Protein AF-A0A822E488-F1 (afdb_monomer_lite)

Secondary structure (DSSP, 8-state):
---EEE-HHHHHTTS-TTTT-GGGTT-HHHHHHTT-TT--HHHHTTT-SSTT-EEEEEEPPTTS--B--TT-SEEE-HHHHHHHHHHHHH---TT--

Radius of gyration: 14.34 Å; chains: 1; bounding box: 38×32×28 Å

Structure (mmCIF, N/CA/C/O backbone):
data_AF-A0A822E488-F1
#
_entry.id   AF-A0A822E488-F1
#
loop_
_atom_site.group_PDB
_atom_site.id
_atom_site.type_symbol
_atom_site.label_atom_id
_atom_site.label_alt_id
_atom_site.label_comp_id
_atom_site.label_asym_id
_atom_site.label_entity_id
_atom_site.label_seq_id
_atom_site.pdbx_PDB_ins_code
_atom_site.Cartn_x
_atom_site.Cartn_y
_atom_site.Cartn_z
_atom_site.occupancy
_atom_site.B_iso_or_equiv
_atom_site.auth_seq_id
_atom_site.auth_comp_id
_atom_site.auth_asym_id
_atom_site.auth_atom_id
_atom_site.pdbx_PDB_model_num
ATOM 1 N N . ASN A 1 1 ? -3.844 3.857 15.406 1.00 69.25 1 ASN A N 1
ATOM 2 C CA . ASN A 1 1 ? -4.523 3.926 14.099 1.00 69.25 1 ASN A CA 1
ATOM 3 C C . ASN A 1 1 ? -4.578 2.539 13.498 1.00 69.25 1 ASN A C 1
ATOM 5 O O . ASN A 1 1 ? -3.611 1.816 13.672 1.00 69.25 1 ASN A O 1
ATOM 9 N N . SER A 1 2 ? -5.689 2.157 12.869 1.00 84.88 2 SER A N 1
ATOM 10 C CA . SER A 1 2 ? -5.886 0.816 12.271 1.00 84.88 2 SER A CA 1
ATOM 11 C C . SER A 1 2 ? -5.553 0.772 10.773 1.00 84.88 2 SER A C 1
ATOM 13 O O . SER A 1 2 ? -5.836 -0.214 10.101 1.00 84.88 2 SER A O 1
ATOM 15 N N . SER A 1 3 ? -4.995 1.861 10.242 1.00 90.19 3 SER A N 1
ATOM 16 C CA . SER A 1 3 ? -4.512 1.963 8.867 1.00 90.19 3 SER A CA 1
ATOM 17 C C . SER A 1 3 ? -3.074 1.437 8.756 1.00 90.19 3 SER A C 1
ATOM 19 O O . SER A 1 3 ? -2.293 1.542 9.704 1.00 90.19 3 SER A O 1
ATOM 21 N N . VAL A 1 4 ? -2.715 0.913 7.586 1.00 92.56 4 VAL A N 1
ATOM 22 C CA . VAL A 1 4 ? -1.383 0.403 7.237 1.00 92.56 4 VAL A CA 1
ATOM 23 C C . VAL A 1 4 ? -0.881 1.142 6.004 1.00 92.56 4 VAL A C 1
ATOM 25 O O . VAL A 1 4 ? -1.589 1.223 4.999 1.00 92.56 4 VAL A O 1
ATOM 28 N N . TYR A 1 5 ? 0.349 1.643 6.072 1.00 91.50 5 TYR A N 1
ATOM 29 C CA . TYR A 1 5 ? 0.988 2.435 5.022 1.00 91.50 5 TYR A CA 1
ATOM 30 C C . TYR A 1 5 ? 2.255 1.751 4.508 1.00 91.50 5 TYR A C 1
AT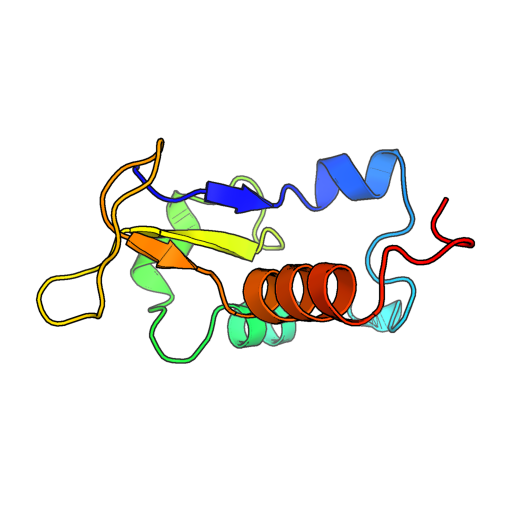OM 32 O O . TYR A 1 5 ? 2.952 1.072 5.266 1.00 91.50 5 TYR A O 1
ATOM 40 N N . PHE A 1 6 ? 2.551 1.943 3.227 1.00 91.38 6 PHE A N 1
ATOM 41 C CA . PHE A 1 6 ? 3.794 1.519 2.601 1.00 91.38 6 PHE A CA 1
ATOM 42 C C . PHE A 1 6 ? 4.877 2.580 2.821 1.00 91.38 6 PHE A C 1
ATOM 44 O O . PHE A 1 6 ? 4.694 3.735 2.446 1.00 91.38 6 PHE A O 1
ATOM 51 N N . ASP A 1 7 ? 5.999 2.178 3.420 1.00 91.69 7 ASP A N 1
ATOM 52 C CA . ASP A 1 7 ? 7.131 3.062 3.723 1.00 91.69 7 ASP A CA 1
ATOM 53 C C . ASP A 1 7 ? 8.033 3.208 2.491 1.00 91.69 7 ASP A C 1
ATOM 55 O O . ASP A 1 7 ? 8.882 2.358 2.195 1.00 91.69 7 ASP A O 1
ATOM 59 N N . THR A 1 8 ? 7.814 4.293 1.756 1.00 89.38 8 THR A N 1
ATOM 60 C CA . THR A 1 8 ? 8.486 4.554 0.475 1.00 89.38 8 THR A CA 1
ATOM 61 C C . THR A 1 8 ? 9.971 4.853 0.642 1.00 89.38 8 THR A C 1
ATOM 63 O O . THR A 1 8 ? 10.786 4.392 -0.156 1.00 89.38 8 THR A O 1
ATOM 66 N N . ILE A 1 9 ? 10.350 5.545 1.719 1.00 89.44 9 ILE A N 1
ATOM 67 C CA . ILE A 1 9 ? 11.748 5.865 2.024 1.00 89.44 9 ILE A CA 1
ATOM 68 C C . ILE A 1 9 ? 12.521 4.600 2.387 1.00 89.44 9 ILE A C 1
ATOM 70 O O . ILE A 1 9 ? 13.646 4.406 1.924 1.00 89.44 9 ILE A O 1
ATOM 74 N N . LYS A 1 10 ? 11.935 3.711 3.197 1.00 92.44 10 LYS A N 1
ATOM 75 C CA . LYS A 1 10 ? 12.564 2.429 3.526 1.00 92.44 10 LYS A CA 1
ATOM 76 C C . LYS A 1 10 ? 12.739 1.563 2.282 1.00 92.44 10 LYS A C 1
ATOM 78 O O . LYS A 1 10 ? 13.807 0.977 2.123 1.00 92.44 10 LYS A O 1
ATOM 83 N N . PHE A 1 11 ? 11.732 1.504 1.411 1.00 91.19 11 PHE A N 1
ATOM 84 C CA . PHE A 1 11 ? 11.826 0.753 0.162 1.00 91.19 11 PHE A CA 1
ATOM 85 C C . PHE A 1 11 ? 12.902 1.334 -0.763 1.00 91.19 11 PHE A C 1
ATOM 87 O O . PHE A 1 11 ? 13.730 0.584 -1.269 1.00 91.19 11 PHE A O 1
ATOM 94 N N . HIS A 1 12 ? 12.972 2.664 -0.894 1.00 89.69 12 HIS A N 1
ATOM 95 C CA . HIS A 1 12 ? 13.959 3.332 -1.745 1.00 89.69 12 HIS A CA 1
ATOM 96 C C . HIS A 1 12 ? 15.423 3.061 -1.334 1.00 89.69 12 HIS A C 1
ATOM 98 O O . HIS A 1 12 ? 16.324 3.069 -2.165 1.00 89.69 12 HIS A O 1
ATOM 104 N N . LYS A 1 13 ? 15.685 2.778 -0.049 1.00 90.50 13 LYS A N 1
ATOM 105 C CA . LYS A 1 13 ? 17.038 2.431 0.431 1.00 90.50 13 LYS A CA 1
ATOM 106 C C . LYS A 1 13 ? 17.557 1.095 -0.107 1.00 90.50 13 LYS A C 1
ATOM 108 O O . LYS A 1 13 ? 18.765 0.892 -0.117 1.00 90.50 13 LYS A O 1
ATOM 113 N N . GLN A 1 14 ? 16.661 0.177 -0.465 1.00 90.62 14 GLN A N 1
ATOM 114 C CA . GLN A 1 14 ? 17.004 -1.176 -0.924 1.00 90.62 14 GLN A CA 1
ATOM 115 C C . GLN A 1 14 ? 16.604 -1.419 -2.385 1.00 90.62 14 GLN A C 1
ATOM 117 O O . GLN A 1 14 ? 17.142 -2.320 -3.018 1.00 90.62 14 GLN A O 1
ATOM 122 N N . HIS A 1 15 ? 15.698 -0.605 -2.927 1.00 89.12 15 HIS A N 1
ATOM 123 C CA . HIS A 1 15 ? 15.130 -0.747 -4.264 1.00 89.12 15 HIS A CA 1
ATOM 124 C C . HIS A 1 15 ? 14.964 0.619 -4.937 1.00 89.12 15 HIS A C 1
ATOM 126 O O . HIS A 1 15 ? 14.825 1.644 -4.279 1.00 89.12 15 HIS A O 1
ATOM 132 N N . SER A 1 16 ? 14.877 0.659 -6.265 1.00 87.25 16 SER A N 1
ATOM 133 C CA . SER A 1 16 ? 14.597 1.903 -6.994 1.00 87.25 16 SER A CA 1
ATOM 134 C C . SER A 1 16 ? 13.094 2.217 -7.015 1.00 87.25 16 SER A C 1
ATOM 136 O O . SER A 1 16 ? 12.376 1.819 -7.933 1.00 87.25 16 SER A O 1
ATOM 138 N N . TYR A 1 17 ? 12.599 2.931 -6.000 1.00 86.69 17 TYR A N 1
ATOM 139 C CA . TYR A 1 17 ? 11.232 3.478 -6.017 1.00 86.69 17 TYR A CA 1
ATOM 140 C C . TYR A 1 17 ? 11.070 4.556 -7.104 1.00 86.69 17 TYR A C 1
ATOM 142 O O . TYR A 1 17 ? 12.010 5.305 -7.351 1.00 86.69 17 TYR A O 1
ATOM 150 N N . ALA A 1 18 ? 9.888 4.629 -7.728 1.00 86.62 18 ALA A N 1
ATOM 151 C CA . ALA A 1 18 ? 9.584 5.479 -8.890 1.00 86.62 18 ALA A CA 1
ATOM 152 C C . ALA A 1 18 ? 10.385 5.154 -10.176 1.00 86.62 18 ALA A C 1
ATOM 154 O O . ALA A 1 18 ? 10.505 5.989 -11.062 1.00 86.62 18 ALA A O 1
ATOM 155 N N . LYS A 1 19 ? 10.879 3.914 -10.340 1.00 88.44 19 LYS A N 1
ATOM 156 C CA . LYS A 1 19 ? 11.643 3.482 -11.534 1.00 88.44 19 LYS A CA 1
ATOM 157 C C . LYS A 1 19 ? 10.928 3.715 -12.876 1.00 88.44 19 LYS A C 1
ATOM 159 O O . LYS A 1 19 ? 11.600 3.942 -13.875 1.00 88.44 19 LYS A O 1
ATOM 164 N N . LEU A 1 20 ? 9.598 3.609 -12.912 1.00 87.75 20 LEU A N 1
ATOM 165 C CA . LEU A 1 20 ? 8.810 3.781 -14.141 1.00 87.75 20 LEU A CA 1
ATOM 166 C C . LEU A 1 20 ? 8.601 5.251 -14.523 1.00 87.75 20 LEU A C 1
ATOM 168 O O . LEU A 1 20 ? 8.449 5.548 -15.701 1.00 87.75 20 LEU A O 1
ATOM 172 N N . GLU A 1 21 ? 8.613 6.153 -13.544 1.00 88.06 21 GLU A N 1
ATOM 173 C CA . GLU A 1 21 ? 8.450 7.592 -13.758 1.00 88.06 21 GLU A CA 1
ATOM 174 C C . GLU A 1 21 ? 9.329 8.350 -12.746 1.00 88.06 21 GLU A C 1
ATOM 176 O O . GLU A 1 21 ? 8.838 8.816 -11.714 1.00 88.06 21 GLU A O 1
ATOM 181 N N . PRO A 1 22 ? 10.652 8.429 -12.992 1.00 85.25 22 PRO A N 1
ATOM 182 C CA . PRO A 1 22 ? 11.604 8.964 -12.016 1.00 85.25 22 PRO A CA 1
ATOM 183 C C . PRO A 1 22 ? 11.325 10.419 -11.625 1.00 85.25 22 PRO A C 1
ATOM 185 O O . PRO A 1 22 ? 11.527 10.795 -10.472 1.00 85.25 22 PRO A O 1
ATOM 188 N N . ASP A 1 23 ? 10.793 11.211 -12.558 1.00 84.31 23 ASP A N 1
ATOM 189 C CA . ASP A 1 23 ? 10.476 12.628 -12.356 1.00 84.31 23 ASP A CA 1
ATOM 190 C C . ASP A 1 23 ? 9.326 12.856 -11.357 1.00 84.31 23 ASP A C 1
ATOM 192 O O . ASP A 1 23 ? 9.166 13.959 -10.839 1.00 84.31 23 ASP A O 1
ATOM 196 N N . ARG A 1 24 ? 8.536 11.818 -11.040 1.00 79.12 24 ARG A N 1
ATOM 197 C CA . ARG A 1 24 ? 7.458 11.885 -10.034 1.00 79.12 24 ARG A CA 1
ATOM 198 C C . ARG A 1 24 ? 7.924 11.614 -8.617 1.00 79.12 24 ARG A C 1
ATOM 200 O O . ARG A 1 24 ? 7.120 11.639 -7.684 1.00 79.12 24 ARG A O 1
ATOM 207 N N . MET A 1 25 ? 9.204 11.318 -8.422 1.00 78.38 25 MET A N 1
ATOM 208 C CA . MET A 1 25 ? 9.731 11.077 -7.092 1.00 78.38 25 MET A CA 1
ATOM 209 C C . MET A 1 25 ? 9.581 12.342 -6.230 1.00 78.38 25 MET A C 1
ATOM 211 O O . MET A 1 25 ? 10.219 13.358 -6.482 1.00 78.38 25 MET A O 1
ATOM 215 N N . GLY A 1 26 ? 8.734 12.278 -5.201 1.00 75.19 26 GLY A N 1
ATOM 216 C CA . GLY A 1 26 ? 8.444 13.430 -4.341 1.00 75.19 26 GLY A CA 1
ATOM 217 C C . GLY A 1 26 ? 7.350 14.369 -4.863 1.00 75.19 26 GLY A C 1
ATOM 218 O O . GLY A 1 26 ? 7.093 15.387 -4.225 1.00 75.19 26 GLY A O 1
ATOM 219 N N . ASP A 1 27 ? 6.668 14.036 -5.965 1.00 82.00 27 ASP A N 1
ATOM 220 C CA . ASP A 1 27 ? 5.472 14.756 -6.418 1.00 82.00 27 ASP A CA 1
ATOM 221 C C . ASP A 1 27 ? 4.275 14.409 -5.516 1.00 82.00 27 ASP A C 1
ATOM 223 O O . ASP A 1 27 ? 3.530 13.450 -5.735 1.00 82.00 27 ASP A O 1
ATOM 227 N N . ILE A 1 28 ? 4.107 15.197 -4.452 1.00 75.31 28 ILE A N 1
ATOM 228 C CA . ILE A 1 28 ? 3.067 15.002 -3.432 1.00 75.31 28 ILE A CA 1
ATOM 229 C C . ILE A 1 28 ? 1.659 15.066 -4.045 1.00 75.31 28 ILE A C 1
ATOM 231 O O . ILE A 1 28 ? 0.755 14.380 -3.564 1.00 75.31 28 ILE A O 1
ATOM 235 N N . ALA A 1 29 ? 1.457 15.852 -5.108 1.00 73.75 29 ALA A N 1
ATOM 236 C CA . ALA A 1 29 ? 0.152 15.990 -5.745 1.00 73.75 29 ALA A CA 1
ATOM 237 C C . ALA A 1 29 ? -0.246 14.695 -6.465 1.00 73.75 29 ALA A C 1
ATOM 239 O O . ALA A 1 29 ? -1.334 14.171 -6.220 1.00 73.75 29 ALA A O 1
ATOM 240 N N . ALA A 1 30 ? 0.663 14.133 -7.267 1.00 72.75 30 ALA A N 1
ATOM 241 C CA . ALA A 1 30 ? 0.449 12.846 -7.928 1.00 72.75 30 ALA A CA 1
ATOM 242 C C . ALA A 1 30 ? 0.252 11.703 -6.913 1.00 72.75 30 ALA A C 1
ATOM 244 O O . ALA A 1 30 ? -0.609 10.840 -7.078 1.00 72.75 30 ALA A O 1
ATOM 245 N N . LEU A 1 31 ? 1.004 11.722 -5.809 1.00 69.50 31 LEU A N 1
ATOM 246 C CA . LEU A 1 31 ? 0.898 10.711 -4.751 1.00 69.50 31 LEU A CA 1
ATOM 247 C C . LEU A 1 31 ? -0.413 10.817 -3.959 1.00 69.50 31 LEU A C 1
ATOM 249 O O . LEU A 1 31 ? -0.939 9.801 -3.504 1.00 69.50 31 LEU A O 1
ATOM 253 N N . SER A 1 32 ? -0.969 12.023 -3.818 1.00 69.62 32 SER A N 1
ATOM 254 C CA . SER A 1 32 ? -2.270 12.229 -3.177 1.00 69.62 32 SER A CA 1
ATOM 255 C C . SER A 1 32 ? -3.429 11.675 -4.010 1.00 69.62 32 SER A C 1
ATOM 257 O O . SER A 1 32 ? -4.434 11.262 -3.433 1.00 69.62 32 SER A O 1
ATOM 259 N N . GLU A 1 33 ? -3.313 11.661 -5.338 1.00 69.44 33 GLU A N 1
ATOM 260 C CA . GLU A 1 33 ? -4.319 11.073 -6.231 1.00 69.44 33 GLU A CA 1
ATOM 261 C C . GLU A 1 33 ? -4.386 9.544 -6.074 1.00 69.44 33 GLU A C 1
ATOM 263 O O . GLU A 1 33 ? -5.469 8.953 -6.060 1.00 69.44 33 GLU A O 1
ATOM 268 N N . GLY A 1 34 ? -3.230 8.912 -5.842 1.00 66.69 34 GLY A N 1
ATOM 269 C CA . GLY A 1 34 ? -3.094 7.468 -5.633 1.00 66.69 34 GLY A CA 1
ATOM 270 C C . GLY A 1 34 ? -3.781 6.914 -4.376 1.00 66.69 34 GLY A C 1
ATOM 271 O O . GLY A 1 34 ? -3.973 5.704 -4.245 1.00 66.69 34 GLY A O 1
ATOM 272 N N . GLU A 1 35 ? -4.213 7.771 -3.446 1.00 73.62 35 GLU A N 1
ATOM 273 C CA . GLU A 1 35 ? -4.970 7.333 -2.267 1.00 73.62 35 GLU A CA 1
ATOM 274 C C . GLU A 1 35 ? -6.438 6.981 -2.577 1.00 73.62 35 GLU A C 1
ATOM 276 O O . GLU A 1 35 ? -7.066 6.244 -1.810 1.00 73.62 35 GLU A O 1
ATOM 281 N N . GLY A 1 36 ? -6.961 7.436 -3.721 1.00 72.88 36 GLY A N 1
ATOM 282 C CA . GLY A 1 36 ? -8.323 7.176 -4.190 1.00 72.88 36 GLY A CA 1
ATOM 283 C C . GLY A 1 36 ? -9.381 8.155 -3.661 1.00 72.88 36 GLY A C 1
ATOM 284 O O . GLY A 1 36 ? -9.230 8.814 -2.640 1.00 72.88 36 GLY A O 1
ATOM 285 N N . ALA A 1 37 ? -10.529 8.242 -4.338 1.00 71.19 37 ALA A N 1
ATOM 286 C CA . ALA A 1 37 ? -11.542 9.278 -4.073 1.00 71.19 37 ALA A CA 1
ATOM 287 C C . ALA A 1 37 ? -12.157 9.258 -2.655 1.00 71.19 37 ALA A C 1
ATOM 289 O O . ALA A 1 37 ? -12.699 10.257 -2.187 1.00 71.19 37 ALA A O 1
ATOM 290 N N . LEU A 1 38 ? -12.080 8.123 -1.951 1.00 67.00 38 LEU A N 1
ATOM 291 C CA . LEU A 1 38 ? -12.639 7.964 -0.603 1.00 67.00 38 LEU A CA 1
ATOM 292 C C . LEU A 1 38 ? -11.697 8.473 0.502 1.00 67.00 38 LEU A C 1
ATOM 294 O O . LEU A 1 38 ? -12.012 8.392 1.694 1.00 67.00 38 LEU A O 1
ATOM 298 N N . THR A 1 39 ? -10.508 8.967 0.154 1.00 64.62 39 THR A N 1
ATOM 299 C CA . THR A 1 39 ? -9.535 9.472 1.120 1.00 64.62 39 THR A CA 1
ATOM 300 C C . THR A 1 39 ? -9.541 10.992 1.184 1.00 64.62 39 THR A C 1
ATOM 302 O O . THR A 1 39 ? -9.235 11.681 0.223 1.00 64.62 39 THR A O 1
ATOM 305 N N . THR A 1 40 ? -9.867 11.531 2.357 1.00 62.94 40 THR A N 1
ATOM 306 C CA . THR A 1 40 ? -9.80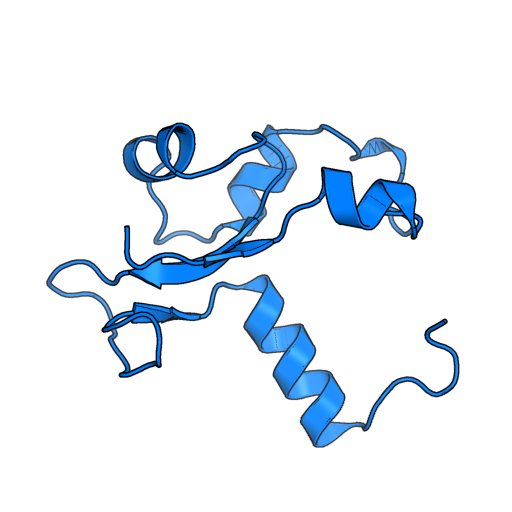6 12.971 2.631 1.00 62.94 40 THR A CA 1
ATOM 307 C C . THR A 1 40 ? -8.427 13.351 3.170 1.00 62.94 40 THR A C 1
ATOM 309 O O . THR A 1 40 ? -8.003 12.764 4.170 1.00 62.94 40 THR A O 1
ATOM 312 N N . ALA A 1 41 ? -7.784 14.368 2.580 1.00 58.31 41 ALA A N 1
ATOM 313 C CA . ALA A 1 41 ? -6.442 14.851 2.943 1.00 58.31 41 ALA A CA 1
ATOM 314 C C . ALA A 1 41 ? -6.260 15.106 4.454 1.00 58.31 41 ALA A C 1
ATOM 316 O O . ALA A 1 41 ? -5.222 14.801 5.030 1.00 58.31 41 ALA A O 1
ATOM 317 N N . SER A 1 42 ? -7.311 15.567 5.143 1.00 49.22 42 SER A N 1
ATOM 318 C CA . SER A 1 42 ? -7.283 15.839 6.589 1.00 49.22 42 SER A CA 1
ATOM 319 C C . SER A 1 42 ? -7.054 14.605 7.479 1.00 49.22 42 SER A C 1
ATOM 321 O O . SER A 1 42 ? -6.728 14.776 8.654 1.00 49.22 42 SER A O 1
ATOM 323 N N . THR A 1 43 ? -7.266 13.378 6.987 1.00 54.22 43 THR A N 1
ATOM 324 C CA . THR A 1 43 ? -7.140 12.154 7.805 1.00 54.22 43 THR A CA 1
ATOM 325 C C . THR A 1 43 ? -5.789 11.463 7.625 1.00 54.22 43 THR A C 1
ATOM 327 O O . THR A 1 43 ? -5.429 10.648 8.458 1.00 54.22 43 THR A O 1
ATOM 330 N N . THR A 1 44 ? -5.030 11.760 6.568 1.00 59.81 44 THR A N 1
ATOM 331 C CA . THR A 1 44 ? -3.838 10.977 6.203 1.00 59.81 44 THR A CA 1
ATOM 332 C C . THR A 1 44 ? -2.519 11.630 6.608 1.00 59.81 44 THR A C 1
ATOM 334 O O . THR A 1 44 ? -1.588 10.914 6.974 1.00 59.81 44 THR A O 1
ATOM 337 N N . SER A 1 45 ? -2.441 12.962 6.679 1.00 61.03 45 SER A N 1
ATOM 338 C CA . SER A 1 45 ? -1.181 13.683 6.944 1.00 61.03 45 SER A CA 1
ATOM 339 C C . SER A 1 45 ? -0.551 13.392 8.313 1.00 61.03 45 SER A C 1
ATOM 341 O O . SER A 1 45 ? 0.658 13.510 8.462 1.00 61.03 45 SER A O 1
ATOM 343 N N . LYS A 1 46 ? -1.347 13.013 9.324 1.00 70.88 46 LYS A N 1
ATOM 344 C CA . LYS A 1 46 ? -0.846 12.702 10.681 1.00 70.88 46 LYS A CA 1
ATOM 345 C C . LYS A 1 46 ? -0.517 11.222 10.900 1.00 70.88 46 LYS A C 1
ATOM 347 O O . LYS A 1 46 ? 0.049 10.882 11.934 1.00 70.88 46 LYS A O 1
ATOM 352 N N . GLU A 1 47 ? -0.928 10.339 9.990 1.00 80.00 47 GLU A N 1
ATOM 353 C CA . GLU A 1 47 ? -0.754 8.884 10.142 1.00 80.00 47 GLU A CA 1
ATOM 354 C C . GLU A 1 47 ? 0.488 8.367 9.416 1.00 80.00 47 GLU A C 1
ATOM 356 O O . GLU A 1 47 ? 1.072 7.362 9.825 1.00 80.00 47 GLU A O 1
ATOM 361 N N . LYS A 1 48 ? 0.877 9.053 8.341 1.00 84.75 48 LYS A N 1
ATOM 362 C CA . LYS A 1 48 ? 2.049 8.721 7.541 1.00 84.75 48 LYS A CA 1
ATOM 363 C C . LYS A 1 48 ? 3.335 9.152 8.236 1.00 84.75 48 LYS A C 1
ATOM 365 O O . LYS A 1 48 ? 3.361 10.160 8.939 1.00 84.75 48 LYS A O 1
ATOM 370 N N . ARG A 1 49 ? 4.419 8.410 7.996 1.00 87.00 49 ARG A N 1
ATOM 371 C CA . ARG A 1 49 ? 5.765 8.836 8.411 1.00 87.00 49 ARG A CA 1
ATOM 372 C C . ARG A 1 49 ? 6.359 9.813 7.410 1.00 87.00 49 ARG A C 1
ATOM 374 O O . ARG A 1 49 ? 7.026 10.753 7.821 1.00 87.00 49 ARG A O 1
ATOM 381 N N . ASN A 1 50 ? 6.088 9.593 6.125 1.00 85.56 50 ASN A N 1
ATOM 382 C CA . ASN A 1 50 ? 6.498 10.465 5.033 1.00 85.56 50 ASN A CA 1
ATOM 383 C C . ASN A 1 50 ? 5.290 10.818 4.166 1.00 85.56 50 ASN A C 1
ATOM 385 O O . ASN A 1 50 ? 4.393 10.002 3.974 1.00 85.56 50 ASN A O 1
ATOM 389 N N . GLU A 1 51 ? 5.284 12.008 3.573 1.00 83.00 51 GLU A N 1
ATOM 390 C CA . GLU A 1 51 ? 4.180 12.461 2.713 1.00 83.00 51 GLU A CA 1
ATOM 391 C C . GLU A 1 51 ? 3.976 11.554 1.491 1.00 83.00 51 GLU A C 1
ATOM 393 O O . GLU A 1 51 ? 2.845 11.372 1.035 1.00 83.00 51 GLU A O 1
ATOM 398 N N . CYS A 1 52 ? 5.060 10.916 1.037 1.00 83.38 52 CYS A N 1
ATOM 399 C CA . CYS A 1 52 ? 5.071 9.979 -0.082 1.00 83.38 52 CYS A CA 1
ATOM 400 C C . CYS A 1 52 ? 4.519 8.585 0.247 1.00 83.38 52 CYS A C 1
ATOM 402 O O . CYS A 1 52 ? 4.279 7.799 -0.668 1.00 83.38 52 CYS A O 1
ATOM 404 N N . ASP A 1 53 ? 4.327 8.253 1.527 1.00 87.75 53 ASP A N 1
ATOM 405 C CA . ASP A 1 53 ? 3.797 6.948 1.914 1.00 87.75 53 ASP A CA 1
ATOM 406 C C . ASP A 1 53 ? 2.346 6.816 1.444 1.00 87.75 53 ASP A C 1
ATOM 408 O O . ASP A 1 53 ? 1.534 7.722 1.630 1.00 87.75 53 ASP A O 1
ATOM 412 N N . PHE A 1 54 ? 1.988 5.675 0.869 1.00 87.88 54 PHE A N 1
ATOM 413 C CA . PHE A 1 54 ? 0.626 5.414 0.402 1.00 87.88 54 PHE A CA 1
ATOM 414 C C . PHE A 1 54 ? -0.024 4.299 1.216 1.00 87.88 54 PHE A C 1
ATOM 416 O O . PHE A 1 54 ? 0.641 3.497 1.874 1.00 87.88 54 PHE A O 1
ATOM 423 N N . VAL A 1 55 ? -1.354 4.271 1.226 1.00 89.81 55 VAL A N 1
ATOM 424 C CA . VAL A 1 55 ? -2.113 3.342 2.064 1.00 89.81 55 VAL A CA 1
ATOM 425 C C . VAL A 1 55 ? -2.187 1.953 1.423 1.00 89.81 55 VAL A C 1
ATOM 427 O O . VAL A 1 55 ? -2.521 1.812 0.251 1.00 89.81 55 VAL A O 1
ATOM 430 N N . LEU A 1 56 ? -1.902 0.917 2.210 1.00 92.00 56 LEU A N 1
ATOM 431 C CA . LEU A 1 56 ? -2.141 -0.485 1.848 1.00 92.00 56 LEU A CA 1
ATOM 432 C C . LEU A 1 56 ? -3.477 -0.969 2.415 1.00 92.00 56 LEU A C 1
ATOM 434 O O . LEU A 1 56 ? -4.224 -1.681 1.753 1.00 92.00 56 LEU A O 1
ATOM 438 N N . TRP A 1 57 ? -3.792 -0.551 3.640 1.00 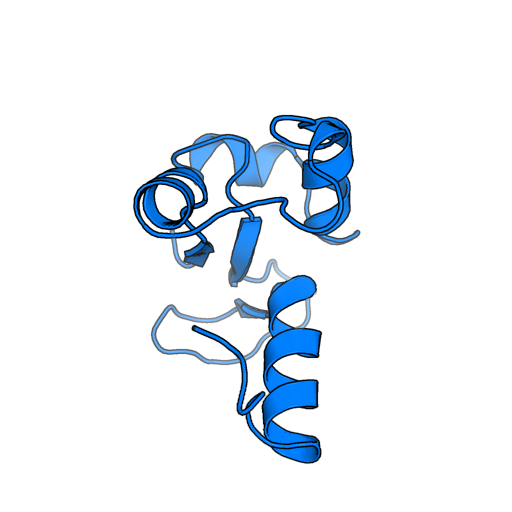92.69 57 TRP A N 1
ATOM 439 C CA . TRP A 1 57 ? -5.050 -0.854 4.311 1.00 92.69 57 TRP A CA 1
ATOM 440 C C . TRP A 1 57 ? -5.562 0.392 5.014 1.00 92.69 57 TRP A C 1
ATOM 442 O O . TRP A 1 57 ? -4.837 0.995 5.805 1.00 92.69 57 TRP A O 1
ATOM 452 N N . LYS A 1 58 ? -6.803 0.795 4.750 1.00 90.81 58 LYS A N 1
ATOM 453 C CA . LYS A 1 58 ? -7.395 1.984 5.360 1.00 90.81 58 LYS A CA 1
ATOM 454 C C . LYS A 1 58 ? -8.520 1.600 6.300 1.00 90.81 58 LYS A C 1
ATOM 456 O O . LYS A 1 58 ? -9.428 0.869 5.911 1.00 90.81 58 LYS A O 1
ATOM 461 N N . LYS A 1 59 ? -8.508 2.149 7.516 1.00 90.69 59 LYS A N 1
ATOM 462 C CA . LYS A 1 59 ? -9.655 2.040 8.422 1.00 90.69 59 LYS A CA 1
ATOM 463 C C . LYS A 1 59 ? -10.896 2.645 7.755 1.00 90.69 59 LYS A C 1
ATOM 465 O O . LYS A 1 59 ? -10.865 3.803 7.336 1.00 90.69 59 LYS A O 1
ATOM 470 N N . SER A 1 60 ? -11.979 1.878 7.681 1.00 89.81 60 SER A N 1
ATOM 471 C CA . SER A 1 60 ? -13.228 2.346 7.077 1.00 89.81 60 SER A CA 1
ATOM 472 C C . SER A 1 60 ? -13.967 3.298 8.014 1.00 89.81 60 SER A C 1
ATOM 474 O O . SER A 1 60 ? -13.997 3.108 9.234 1.00 89.81 60 SER A O 1
ATOM 476 N N . LYS A 1 61 ? -14.551 4.345 7.434 1.00 86.81 61 LYS A N 1
ATOM 477 C CA . LYS A 1 61 ? -15.483 5.257 8.094 1.00 86.81 61 LYS A CA 1
ATOM 478 C C . LYS A 1 61 ? -16.885 4.642 8.092 1.00 86.81 61 LYS A C 1
ATOM 480 O O . LYS A 1 61 ? -17.173 3.694 7.364 1.00 86.81 61 LYS A O 1
ATOM 485 N N . ILE A 1 62 ? -17.770 5.199 8.914 1.00 87.25 62 ILE A N 1
ATOM 486 C CA . ILE A 1 62 ? -19.182 4.802 8.940 1.00 87.25 62 ILE A CA 1
ATOM 487 C C . ILE A 1 62 ? -19.789 5.045 7.551 1.00 87.25 62 ILE A C 1
ATOM 489 O O . ILE A 1 62 ? -19.636 6.131 6.998 1.00 87.25 62 ILE A O 1
ATOM 493 N N . GLY A 1 63 ? -20.463 4.033 7.003 1.00 87.94 63 GLY A N 1
ATOM 494 C CA . GLY A 1 63 ? -21.088 4.090 5.678 1.00 87.94 63 GLY A CA 1
ATOM 495 C C . GLY A 1 63 ? -20.176 3.701 4.508 1.00 87.94 63 GLY A C 1
ATOM 496 O O . GLY A 1 63 ? -20.663 3.591 3.389 1.00 87.94 63 GLY A O 1
ATOM 497 N N . GLU A 1 64 ? -18.884 3.451 4.740 1.00 88.31 64 GLU A N 1
ATOM 498 C CA . GLU A 1 64 ? -17.990 2.886 3.723 1.00 88.31 64 GLU A CA 1
ATOM 499 C C . GLU A 1 64 ? -18.000 1.344 3.765 1.00 88.31 64 GLU A C 1
ATOM 501 O O . GLU A 1 64 ? -18.240 0.757 4.826 1.00 88.31 64 GLU A O 1
ATOM 506 N N . PRO A 1 65 ? -17.680 0.665 2.646 1.00 90.00 65 PRO A N 1
ATOM 507 C CA . PRO A 1 65 ? -17.441 -0.776 2.639 1.00 90.00 65 PRO A CA 1
ATOM 508 C C . PRO A 1 65 ? -16.367 -1.197 3.653 1.00 90.00 65 PRO A C 1
ATOM 510 O O . PRO A 1 65 ? -15.387 -0.477 3.883 1.00 90.00 65 PRO A O 1
ATOM 513 N N . VAL A 1 66 ? -16.552 -2.365 4.274 1.00 94.50 66 VAL A N 1
ATOM 514 C CA . VAL A 1 66 ? -15.725 -2.814 5.398 1.00 94.50 66 VAL A CA 1
ATOM 515 C C . VAL A 1 66 ? -15.495 -4.323 5.387 1.00 94.50 66 VAL A C 1
ATOM 517 O O . VAL A 1 66 ? -16.420 -5.108 5.191 1.00 94.50 66 VAL A O 1
ATOM 520 N N . TRP A 1 67 ? -14.255 -4.717 5.662 1.00 95.75 67 TRP A N 1
ATOM 521 C CA . TRP A 1 67 ? -13.821 -6.102 5.803 1.00 95.75 67 TRP A CA 1
ATOM 522 C C . TRP A 1 67 ? -12.959 -6.277 7.063 1.00 95.75 67 TRP A C 1
ATOM 524 O O . TRP A 1 67 ? -12.267 -5.337 7.475 1.00 95.75 67 TRP A O 1
ATOM 534 N N . PRO A 1 68 ? -12.987 -7.461 7.704 1.00 96.38 68 PRO A N 1
ATOM 535 C CA . PRO A 1 68 ? -12.092 -7.781 8.811 1.00 96.38 68 PRO A CA 1
ATOM 536 C C . PRO A 1 68 ? -10.656 -8.031 8.327 1.00 96.38 68 PRO A C 1
ATOM 538 O O . PRO A 1 68 ? -10.434 -8.611 7.268 1.00 96.38 68 PRO A O 1
ATOM 541 N N . SER A 1 69 ? -9.675 -7.625 9.135 1.00 95.31 69 SER A N 1
ATOM 542 C CA . SER A 1 69 ? -8.248 -7.895 8.918 1.00 95.31 69 SER A CA 1
ATOM 543 C C . SER A 1 69 ? -7.498 -7.957 10.259 1.00 95.31 69 SER A C 1
ATOM 545 O O . SER A 1 69 ? -8.046 -7.507 11.273 1.00 95.31 69 SER A O 1
ATOM 547 N N . PRO A 1 70 ? -6.232 -8.420 10.292 1.00 96.00 70 PRO A N 1
ATOM 548 C CA . PRO A 1 70 ? -5.392 -8.365 11.494 1.00 96.00 70 PRO A CA 1
ATOM 549 C C . PRO A 1 70 ? -5.198 -6.953 12.071 1.00 96.00 70 PRO A C 1
ATOM 551 O O . PRO A 1 70 ? -4.883 -6.807 13.248 1.00 96.00 70 PRO A O 1
ATOM 554 N N . TRP A 1 71 ? -5.404 -5.910 11.261 1.00 94.12 71 TRP A N 1
ATOM 555 C CA . TRP A 1 71 ? -5.279 -4.507 11.672 1.00 94.12 71 TRP A CA 1
ATOM 556 C C . TRP A 1 71 ? -6.624 -3.867 12.041 1.00 94.12 71 TRP A C 1
ATOM 558 O O . TRP A 1 71 ? -6.679 -2.692 12.405 1.00 94.12 71 TRP A O 1
ATOM 568 N N . GLY A 1 72 ? -7.710 -4.642 11.991 1.00 93.62 72 GLY A N 1
ATOM 569 C CA . GLY A 1 72 ? -9.073 -4.210 12.277 1.00 93.62 72 GLY A CA 1
ATOM 570 C C . GLY A 1 72 ? -9.919 -4.000 11.022 1.00 93.62 72 GLY A C 1
ATOM 571 O O . GLY A 1 72 ? -9.527 -4.335 9.902 1.00 93.62 72 GLY A O 1
ATOM 572 N N . LEU A 1 73 ? -11.114 -3.453 11.238 1.00 94.38 73 LEU A N 1
ATOM 573 C CA . LEU A 1 73 ? -12.107 -3.200 10.199 1.00 94.38 73 LEU A CA 1
ATOM 574 C C . LEU A 1 73 ? -11.643 -2.103 9.231 1.00 94.38 73 LEU A C 1
ATOM 576 O O . LEU A 1 73 ? -11.337 -0.980 9.646 1.00 94.38 73 LEU A O 1
ATOM 580 N N . GLY A 1 74 ? -11.616 -2.418 7.940 1.00 93.81 74 GLY A N 1
ATOM 581 C CA . GLY A 1 74 ? -11.133 -1.493 6.923 1.00 93.81 74 GLY A CA 1
ATOM 582 C C . GLY A 1 74 ? -11.378 -1.951 5.496 1.00 93.81 74 GLY A C 1
ATOM 583 O O . GLY A 1 74 ? -12.210 -2.821 5.244 1.00 93.81 74 GLY A O 1
ATOM 584 N N . ARG A 1 75 ? -10.645 -1.339 4.571 1.00 93.50 75 ARG A N 1
ATOM 585 C CA . ARG A 1 75 ? -10.665 -1.634 3.139 1.00 93.50 75 ARG A CA 1
ATOM 586 C C . ARG A 1 75 ? -9.247 -1.603 2.561 1.00 93.50 75 ARG A C 1
ATOM 588 O O . ARG A 1 75 ? -8.390 -0.906 3.120 1.00 93.50 75 ARG A O 1
ATOM 595 N N . PRO A 1 76 ? -8.991 -2.309 1.450 1.00 93.44 76 PRO A N 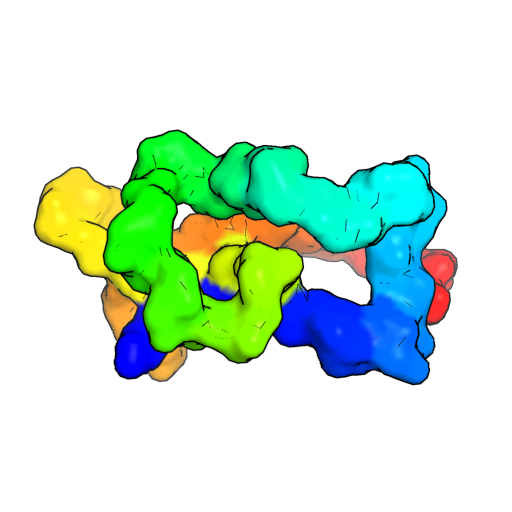1
ATOM 596 C CA . PRO A 1 76 ? -7.724 -2.187 0.742 1.00 93.44 76 PRO A CA 1
ATOM 597 C C . PRO A 1 76 ? -7.509 -0.762 0.210 1.00 93.44 76 PRO A C 1
ATOM 599 O O . PRO A 1 76 ? -8.456 -0.017 -0.045 1.00 93.44 76 PRO A O 1
ATOM 602 N N . GLY A 1 77 ? -6.241 -0.371 0.095 1.00 90.56 77 GLY A N 1
ATOM 603 C CA . GLY A 1 77 ? -5.841 0.787 -0.700 1.00 90.56 77 GLY A CA 1
ATOM 604 C C . GLY A 1 77 ? -5.830 0.449 -2.191 1.00 90.56 77 GLY A C 1
ATOM 605 O O . GLY A 1 77 ? -5.571 -0.690 -2.571 1.00 90.56 77 GLY A O 1
ATOM 606 N N . TRP A 1 78 ? -6.042 1.447 -3.044 1.00 88.75 78 TRP A N 1
ATOM 607 C CA . TRP A 1 78 ? -6.197 1.231 -4.484 1.00 88.75 78 TRP A CA 1
ATOM 608 C C . TRP A 1 78 ? -5.026 0.447 -5.115 1.00 88.75 78 TRP A C 1
ATOM 610 O O . TRP A 1 78 ? -5.233 -0.562 -5.787 1.00 88.75 78 TRP A O 1
ATOM 620 N N . HIS A 1 79 ? -3.775 0.837 -4.853 1.00 89.56 79 HIS A N 1
ATOM 621 C CA . HIS A 1 79 ? -2.608 0.203 -5.484 1.00 89.56 79 HIS A CA 1
ATOM 622 C C . HIS A 1 79 ? -2.308 -1.232 -5.007 1.00 89.56 79 HIS A C 1
ATOM 624 O O . HIS A 1 79 ? -1.653 -1.996 -5.724 1.00 89.56 79 HIS A O 1
ATOM 630 N N . ILE A 1 80 ? -2.764 -1.639 -3.812 1.00 92.06 80 ILE A N 1
ATOM 631 C CA . ILE A 1 80 ? -2.533 -3.018 -3.351 1.00 92.06 80 ILE A CA 1
ATOM 632 C C . ILE A 1 80 ? -3.483 -4.004 -4.041 1.00 92.06 80 ILE A C 1
ATOM 634 O O . ILE A 1 80 ? -3.115 -5.159 -4.247 1.00 92.06 80 ILE A O 1
ATOM 638 N N . GLU A 1 81 ? -4.666 -3.545 -4.465 1.00 92.81 81 GLU A N 1
ATOM 639 C CA . GLU A 1 81 ? -5.657 -4.376 -5.153 1.00 92.81 81 GLU A CA 1
ATOM 640 C C . GLU A 1 81 ? -5.087 -4.943 -6.455 1.00 92.81 81 GLU A C 1
ATOM 642 O O . GLU A 1 81 ? -5.055 -6.161 -6.642 1.00 92.81 81 GLU A O 1
ATOM 647 N N . CYS A 1 82 ? -4.574 -4.077 -7.336 1.00 91.50 82 CYS A N 1
ATOM 648 C CA . CYS A 1 82 ? -4.020 -4.504 -8.620 1.00 91.50 82 CYS A CA 1
ATOM 649 C C . CYS A 1 82 ? -2.783 -5.393 -8.442 1.00 91.50 82 CYS A C 1
ATOM 651 O O . CYS A 1 82 ? -2.665 -6.412 -9.122 1.00 91.50 82 CYS A O 1
ATOM 653 N N . SER A 1 83 ? -1.912 -5.066 -7.483 1.00 91.88 83 SER A N 1
ATOM 654 C CA . SER A 1 83 ? -0.703 -5.839 -7.184 1.00 91.88 83 SER A CA 1
ATOM 655 C C . SER A 1 83 ? -1.030 -7.282 -6.774 1.00 91.88 83 SER A C 1
ATOM 657 O O . SER A 1 83 ? -0.416 -8.231 -7.273 1.00 91.88 83 SER A O 1
ATOM 659 N N . VAL A 1 84 ? -2.022 -7.461 -5.893 1.00 93.69 84 VAL A N 1
ATOM 660 C CA . VAL A 1 84 ? -2.447 -8.783 -5.408 1.00 93.69 84 VAL A CA 1
ATOM 661 C C . VAL A 1 84 ? -3.215 -9.540 -6.485 1.00 93.69 84 VAL A C 1
ATOM 663 O O . VAL A 1 84 ? -2.905 -10.707 -6.730 1.00 93.69 84 VAL A O 1
ATOM 666 N N . MET A 1 85 ? -4.177 -8.899 -7.158 1.00 94.94 85 MET A N 1
ATOM 667 C CA . MET A 1 85 ? -4.971 -9.550 -8.206 1.00 94.94 85 MET A CA 1
ATOM 668 C C . MET A 1 85 ? -4.088 -10.034 -9.358 1.00 94.94 85 MET A C 1
ATOM 670 O O . MET A 1 85 ? -4.165 -11.204 -9.731 1.00 94.94 85 MET A O 1
ATOM 674 N N . ALA A 1 86 ? -3.203 -9.174 -9.872 1.00 93.00 86 ALA A N 1
ATOM 675 C CA . ALA A 1 86 ? -2.315 -9.528 -10.974 1.00 93.00 86 ALA A CA 1
ATOM 676 C C . ALA A 1 86 ? -1.383 -10.684 -10.592 1.00 93.00 86 ALA A C 1
ATOM 678 O O . ALA A 1 86 ? -1.316 -11.670 -11.319 1.00 93.00 86 ALA A O 1
ATOM 679 N N . SER A 1 87 ? -0.737 -10.619 -9.422 1.00 92.06 87 SER A N 1
ATOM 680 C CA . SER A 1 87 ? 0.180 -11.677 -8.972 1.00 92.06 87 SER A CA 1
ATOM 681 C C . SER A 1 87 ? -0.528 -13.006 -8.687 1.00 92.06 87 SER A C 1
ATOM 683 O O . SER A 1 87 ? 0.073 -14.067 -8.831 1.00 92.06 87 SER A O 1
ATOM 685 N N . THR A 1 88 ? -1.794 -12.962 -8.260 1.00 93.50 88 THR A N 1
ATOM 686 C CA . THR A 1 88 ? -2.587 -14.168 -7.969 1.00 93.50 88 THR A CA 1
ATOM 687 C C . THR A 1 88 ? -3.052 -14.852 -9.252 1.00 93.50 88 THR A C 1
ATOM 689 O O . THR A 1 88 ? -3.018 -16.075 -9.335 1.00 93.50 88 THR A O 1
ATOM 692 N N . ILE A 1 89 ? -3.473 -14.072 -10.253 1.00 94.62 89 ILE A N 1
ATOM 693 C CA . ILE A 1 89 ? -4.032 -14.593 -11.509 1.00 94.62 89 ILE A CA 1
ATOM 694 C C . ILE A 1 89 ? -2.925 -14.962 -12.504 1.00 94.62 89 ILE A C 1
ATOM 696 O O . ILE A 1 89 ? -2.994 -16.010 -13.138 1.00 94.62 89 ILE A O 1
ATOM 700 N N . LEU A 1 90 ? -1.912 -14.104 -12.652 1.00 94.31 90 LEU A N 1
ATOM 701 C CA . LEU A 1 90 ? -0.847 -14.246 -13.654 1.00 94.31 90 LEU A CA 1
ATOM 702 C C . LEU A 1 90 ? 0.425 -14.895 -13.091 1.00 94.31 90 LEU A C 1
ATOM 704 O O . LEU A 1 90 ? 1.343 -15.207 -13.845 1.00 94.31 90 LEU A O 1
ATOM 708 N N . GLY A 1 91 ? 0.483 -15.109 -11.776 1.00 90.00 91 GLY A N 1
ATOM 709 C CA . GLY A 1 91 ? 1.690 -15.543 -11.085 1.00 90.00 91 GLY A CA 1
ATOM 710 C C . GLY 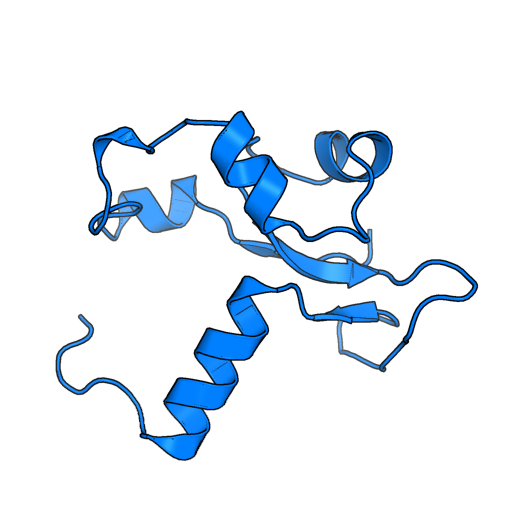A 1 91 ? 2.634 -14.383 -10.763 1.00 90.00 91 GLY A C 1
ATOM 711 O O . GLY A 1 91 ? 2.454 -13.239 -11.185 1.00 90.00 91 GLY A O 1
ATOM 712 N N . LYS A 1 92 ? 3.660 -14.679 -9.963 1.00 84.75 92 LYS A N 1
ATOM 713 C CA . LYS A 1 92 ? 4.693 -13.698 -9.618 1.00 84.75 92 LYS A CA 1
ATOM 714 C C . LYS A 1 92 ? 5.593 -13.451 -10.823 1.00 84.75 92 LYS A C 1
ATOM 716 O O . LYS A 1 92 ? 5.952 -14.396 -11.522 1.00 84.75 92 LYS A O 1
ATOM 721 N N . ASN A 1 93 ? 5.992 -12.195 -11.019 1.00 77.12 93 ASN A N 1
ATOM 722 C CA . ASN A 1 93 ? 6.961 -11.847 -12.049 1.00 77.12 93 ASN A CA 1
ATOM 723 C C . ASN A 1 93 ? 8.283 -12.601 -11.783 1.00 77.12 93 ASN A C 1
ATOM 725 O O . ASN A 1 93 ? 8.892 -12.364 -10.738 1.00 77.12 93 ASN A O 1
ATOM 729 N N . PRO A 1 94 ? 8.742 -13.474 -12.699 1.00 73.44 94 PRO A N 1
ATOM 730 C CA . PRO A 1 94 ? 9.988 -14.218 -12.521 1.00 73.44 94 PRO A CA 1
ATOM 731 C C . PRO A 1 94 ? 11.239 -13.328 -12.597 1.00 73.44 94 PRO A C 1
ATOM 733 O O . PRO A 1 94 ? 12.322 -13.788 -12.261 1.00 73.44 94 PRO A O 1
ATOM 736 N N . PHE A 1 95 ? 11.095 -12.070 -13.024 1.00 73.94 95 PHE A N 1
ATOM 737 C CA . PHE A 1 95 ? 12.179 -11.095 -13.171 1.00 73.94 95 PHE A CA 1
ATOM 738 C C . PHE A 1 95 ? 12.124 -9.961 -12.134 1.00 73.94 95 PHE A C 1
ATOM 740 O O . PHE A 1 95 ? 12.812 -8.954 -12.294 1.00 73.94 95 PHE A O 1
ATOM 747 N N . ALA A 1 96 ? 11.259 -10.065 -11.120 1.00 63.38 96 ALA A N 1
ATOM 748 C CA . ALA A 1 96 ? 11.215 -9.092 -10.034 1.00 63.38 96 ALA A CA 1
ATOM 749 C C . ALA A 1 96 ? 12.278 -9.437 -8.976 1.00 63.38 96 ALA A C 1
ATOM 751 O O . ALA A 1 96 ? 12.008 -1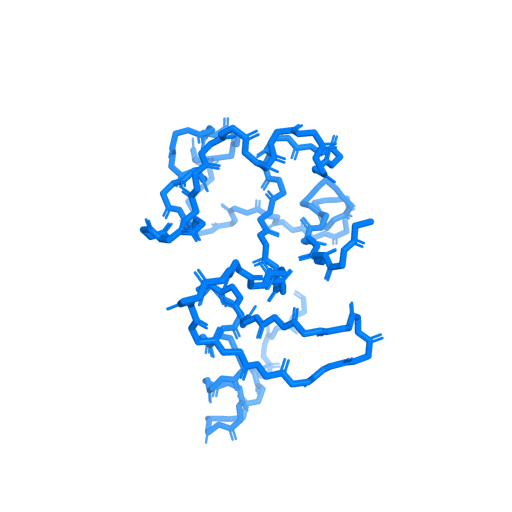0.225 -8.072 1.00 63.38 96 ALA A O 1
ATOM 752 N N . GLU A 1 97 ? 13.457 -8.825 -9.105 1.00 49.19 97 GLU A N 1
ATOM 753 C CA . GLU A 1 97 ? 14.478 -8.681 -8.052 1.00 49.19 97 GLU A CA 1
ATOM 754 C C . GLU A 1 97 ? 14.710 -7.194 -7.740 1.00 49.19 97 GLU A C 1
ATOM 756 O O . GLU A 1 97 ? 14.848 -6.394 -8.699 1.00 49.19 97 GLU A O 1
#

pLDDT: mean 83.68, std 11.34, range [49.19, 96.38]

Sequence (97 aa):
NSSVYFDTIKFHKQHSYAKLEPDRMGDIAALSEGEGALTTASTTSKEKRNECDFVLWKKSKIGEPVWPSPWGLGRPGWHIECSVMASTILGKNPFAE

Foldseek 3Di:
DLWDKDDQVVCVVPDPPCPVNNVCVVVLVVQVVQQDPVDDPVPPPVVDPDSNIHTQWDADDPPDDWDQDPSGITDGGPVNVCVVVCCVPVNDDPPDD